Protein AF-A0ABD4RX19-F1 (afdb_monomer_lite)

Sequence (142 aa):
MKKYVKLSIFAEGFYSGATYEESLFLTEDIWNIIKTDIEKKEFFIYELDGKHSRCQCDFEVKEFTEKEIMEGKLVNCDDGDDLYFTVKEVMKNNGIKEVEEVIDAIDGEVSNLAKLYPFEDVTVTIRKKNKEKLMDFVRQLQ

Secondary structure (DSSP, 8-state):
--EEEEEEEEEE-TTT--EEEEEEEEEHHHHHHHHHHHTTPPPEEESTTSTT-EEEPEEEEEEEEHHHHHSS--PPPBS-SHHHHHHHHHHHHTT--SHHHHHHHHHHHHHHHHHSSPPP-------GGGHHHHHHHHHH--

Foldseek 3Di:
DWKKKKKKKKWAQPQPRQIAIAIAIDTPVLCVLQVVVVVPDWDWDAQSNHHGDITTIDIDMDMDDLVCLLVDPDDGGPRDCRVVVVSLVSCVVSVNPPSVVNRVVRVVVSVVSNVVNDDDDDDDDDDPVCVVVVVVVVVVVD

Radius of gyration: 18.89 Å; chains: 1; bounding box: 45×27×56 Å

Structure (mmCIF, N/CA/C/O backbone):
data_AF-A0ABD4RX19-F1
#
_entry.id   AF-A0ABD4RX19-F1
#
loop_
_atom_site.group_PDB
_atom_site.id
_atom_site.type_symbol
_atom_site.label_atom_id
_atom_site.label_alt_id
_atom_site.label_comp_id
_atom_site.label_asym_id
_atom_site.label_entity_id
_atom_site.label_seq_id
_atom_site.pdbx_PDB_ins_code
_atom_site.Cartn_x
_atom_site.Cartn_y
_atom_site.Cartn_z
_atom_site.occupancy
_atom_site.B_iso_or_equiv
_atom_site.auth_seq_id
_atom_site.auth_comp_id
_atom_site.auth_asym_id
_atom_site.auth_atom_id
_atom_site.pdbx_PDB_model_num
ATOM 1 N N . MET A 1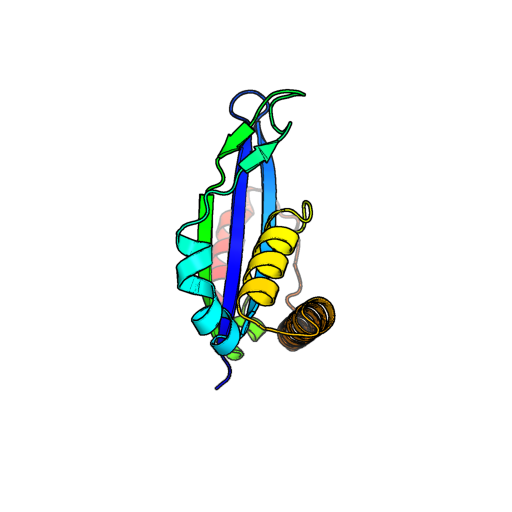 1 ? -13.976 -12.828 -9.487 1.00 65.25 1 MET A N 1
ATOM 2 C CA . MET A 1 1 ? -14.136 -11.824 -8.419 1.00 65.25 1 MET A CA 1
ATOM 3 C C . MET A 1 1 ? -12.831 -11.068 -8.378 1.00 65.25 1 MET A C 1
ATOM 5 O O . MET A 1 1 ? -11.800 -11.735 -8.365 1.00 65.25 1 MET A O 1
ATOM 9 N N . LYS A 1 2 ? -12.866 -9.744 -8.525 1.00 84.56 2 LYS A N 1
ATOM 10 C CA . LYS A 1 2 ? -11.639 -8.958 -8.643 1.00 84.56 2 LYS A CA 1
ATOM 11 C C . LYS A 1 2 ? -10.909 -8.966 -7.303 1.00 84.56 2 LYS A C 1
ATOM 13 O O . LYS A 1 2 ? -11.543 -8.973 -6.244 1.00 84.56 2 LYS A O 1
ATOM 18 N N . LYS A 1 3 ? -9.587 -9.035 -7.372 1.00 93.06 3 LYS A N 1
ATOM 19 C CA . LYS A 1 3 ? -8.708 -8.998 -6.213 1.00 93.06 3 LYS A CA 1
ATOM 20 C C . LYS A 1 3 ? -7.782 -7.804 -6.312 1.00 93.06 3 LYS A C 1
ATOM 22 O O . LYS A 1 3 ? -7.311 -7.451 -7.398 1.00 93.06 3 LYS A O 1
ATOM 27 N N . TYR A 1 4 ? -7.504 -7.248 -5.150 1.00 95.19 4 TYR A N 1
ATOM 28 C CA . TYR A 1 4 ? -6.593 -6.142 -4.964 1.00 95.19 4 TYR A CA 1
ATOM 29 C C . TYR A 1 4 ? -5.472 -6.572 -4.039 1.00 95.19 4 TYR A C 1
ATOM 31 O O . TYR A 1 4 ? -5.640 -7.441 -3.184 1.00 95.19 4 TYR A O 1
ATOM 39 N N . VAL A 1 5 ? -4.324 -5.945 -4.220 1.00 96.12 5 VAL A N 1
ATOM 40 C CA . VAL A 1 5 ? -3.134 -6.173 -3.420 1.00 96.12 5 VAL A CA 1
ATOM 41 C C . VAL A 1 5 ? -2.757 -4.838 -2.808 1.00 96.12 5 VAL A C 1
ATOM 43 O O . VAL A 1 5 ? -2.473 -3.890 -3.537 1.00 96.12 5 VAL A O 1
ATOM 46 N N . LYS A 1 6 ? -2.793 -4.758 -1.479 1.00 95.50 6 LYS A N 1
ATOM 47 C CA . LYS A 1 6 ? -2.268 -3.622 -0.730 1.00 95.50 6 LYS A CA 1
ATOM 48 C C . LYS A 1 6 ? -0.786 -3.856 -0.491 1.00 95.50 6 LYS A C 1
ATOM 50 O O . LYS A 1 6 ? -0.407 -4.889 0.066 1.00 95.50 6 LYS A O 1
ATOM 55 N N . LEU A 1 7 ? 0.022 -2.894 -0.904 1.00 95.88 7 LEU A N 1
ATOM 56 C CA . LEU A 1 7 ? 1.431 -2.802 -0.558 1.00 95.88 7 LEU A CA 1
ATOM 57 C C . LEU A 1 7 ? 1.568 -1.737 0.523 1.00 95.88 7 LEU A C 1
ATOM 59 O O . LEU A 1 7 ? 0.980 -0.665 0.390 1.00 95.88 7 LEU A O 1
ATOM 63 N N . SER A 1 8 ? 2.329 -2.032 1.568 1.00 95.44 8 SER A N 1
ATOM 64 C CA . SER A 1 8 ? 2.563 -1.124 2.686 1.00 95.44 8 SER A CA 1
ATOM 65 C C . SER A 1 8 ? 4.042 -1.098 3.040 1.00 95.44 8 SER A C 1
ATOM 67 O O . SER A 1 8 ? 4.682 -2.150 3.090 1.00 95.44 8 SER A O 1
ATOM 69 N N . ILE A 1 9 ? 4.567 0.092 3.317 1.00 95.94 9 ILE A N 1
ATOM 70 C CA . ILE A 1 9 ? 5.852 0.263 3.992 1.00 95.94 9 ILE A CA 1
ATOM 71 C C . ILE A 1 9 ? 5.645 0.973 5.319 1.00 95.94 9 ILE A C 1
ATOM 73 O O . ILE A 1 9 ? 4.839 1.894 5.418 1.00 95.94 9 ILE A O 1
ATOM 77 N N . PHE A 1 10 ? 6.394 0.545 6.326 1.00 95.81 10 PHE A N 1
ATOM 78 C CA . PHE A 1 10 ? 6.435 1.186 7.632 1.00 95.81 10 PHE A CA 1
ATOM 79 C C . PHE A 1 10 ? 7.883 1.369 8.072 1.00 95.81 10 PHE A C 1
ATOM 81 O O . PHE A 1 10 ? 8.697 0.460 7.924 1.00 95.81 10 PHE A O 1
ATOM 88 N N . ALA A 1 11 ? 8.214 2.526 8.632 1.00 94.56 11 ALA A N 1
ATOM 89 C CA . ALA A 1 11 ? 9.494 2.767 9.279 1.00 94.56 11 ALA A CA 1
ATOM 90 C C . ALA A 1 11 ? 9.293 3.526 10.591 1.00 94.56 11 ALA A C 1
ATOM 92 O O . ALA A 1 11 ? 8.443 4.408 10.692 1.00 94.56 11 ALA A O 1
ATOM 93 N N . GLU A 1 12 ? 10.129 3.220 11.581 1.00 94.25 12 GLU A N 1
ATOM 94 C CA . GLU A 1 12 ? 10.199 3.954 12.841 1.00 94.25 12 GLU A CA 1
ATOM 95 C C . GLU A 1 12 ? 11.641 4.407 13.090 1.00 94.25 12 GLU A C 1
ATOM 97 O O . GLU A 1 12 ? 12.598 3.638 12.964 1.00 94.25 12 GLU A O 1
ATOM 102 N N . GLY A 1 13 ? 11.801 5.683 13.422 1.00 91.06 13 GLY A N 1
ATOM 103 C CA . GLY A 1 13 ? 13.047 6.255 13.890 1.00 91.06 13 GLY A CA 1
ATOM 104 C C . GLY A 1 13 ? 13.389 5.718 15.276 1.00 91.06 13 GLY A C 1
ATOM 105 O O . GLY A 1 13 ? 12.644 5.914 16.233 1.00 91.06 13 GLY A O 1
ATOM 106 N N . PHE A 1 14 ? 14.544 5.073 15.403 1.00 86.75 14 PHE A N 1
ATOM 107 C CA . PHE A 1 14 ? 15.026 4.483 16.645 1.00 86.75 14 PHE A CA 1
ATOM 108 C C . PHE A 1 14 ? 15.179 5.504 17.783 1.00 86.75 14 PHE A C 1
ATOM 110 O O . PHE A 1 14 ? 14.896 5.190 18.940 1.00 86.75 14 PHE A O 1
ATOM 117 N N . TYR A 1 15 ? 15.660 6.714 17.483 1.00 87.12 15 TYR A N 1
ATOM 118 C CA . TYR A 1 15 ? 15.916 7.737 18.506 1.00 87.12 15 TYR A CA 1
ATOM 119 C C . TYR A 1 15 ? 14.766 8.722 18.677 1.00 87.12 15 TYR A C 1
ATOM 121 O O . TYR A 1 15 ? 14.509 9.182 19.791 1.00 87.12 15 TYR A O 1
ATOM 129 N N . SER A 1 16 ? 14.114 9.089 17.579 1.00 88.12 16 SER A N 1
ATOM 130 C CA . SER A 1 16 ? 13.031 10.069 17.573 1.00 88.12 16 SER A CA 1
ATOM 131 C C . SER A 1 16 ? 11.673 9.459 17.921 1.00 88.12 16 SER A C 1
ATOM 133 O O . SER A 1 16 ? 10.800 10.186 18.397 1.00 88.12 16 SER A O 1
ATOM 135 N N . GLY A 1 17 ? 11.481 8.156 17.677 1.00 89.06 17 GLY A N 1
ATOM 136 C CA . GLY A 1 17 ? 10.163 7.517 17.670 1.00 89.06 17 GLY A CA 1
ATOM 137 C C . GLY A 1 17 ? 9.244 8.052 16.565 1.00 89.06 17 GLY A C 1
ATOM 138 O O . GLY A 1 17 ? 8.036 7.826 16.612 1.00 89.06 17 GLY A O 1
ATOM 139 N N . ALA A 1 18 ? 9.779 8.820 15.606 1.00 91.31 18 ALA A N 1
ATOM 140 C CA . ALA A 1 18 ? 9.016 9.280 14.457 1.00 91.31 18 ALA A CA 1
ATOM 141 C C . ALA A 1 18 ? 8.657 8.076 13.589 1.00 91.31 18 ALA A C 1
ATOM 143 O O . ALA A 1 18 ? 9.479 7.188 13.387 1.00 91.31 18 ALA A O 1
ATOM 144 N N . THR A 1 19 ? 7.434 8.050 13.081 1.00 93.44 19 THR A N 1
ATOM 145 C CA . THR A 1 19 ? 6.949 6.965 12.229 1.00 93.44 19 THR A CA 1
ATOM 146 C C . THR A 1 19 ? 6.694 7.487 10.828 1.00 93.44 19 THR A C 1
ATOM 148 O O . THR A 1 19 ? 6.484 8.685 10.635 1.00 93.44 19 THR A O 1
ATOM 151 N N . TYR A 1 20 ? 6.779 6.578 9.870 1.00 92.75 20 TYR A N 1
ATOM 152 C CA . TYR A 1 20 ? 6.405 6.791 8.486 1.00 92.75 20 TYR A CA 1
ATOM 153 C C . TYR A 1 20 ? 5.641 5.561 8.013 1.00 92.75 20 TYR A C 1
ATOM 155 O O . TYR A 1 20 ? 6.149 4.442 8.142 1.00 92.75 20 TYR A O 1
ATOM 163 N N . GLU A 1 21 ? 4.455 5.761 7.456 1.00 94.25 21 GLU A N 1
ATOM 164 C CA . GLU A 1 21 ? 3.664 4.715 6.823 1.00 94.25 21 GLU A CA 1
ATOM 165 C C . GLU A 1 21 ? 3.122 5.190 5.471 1.00 94.25 21 GLU A C 1
ATOM 167 O O . GLU A 1 21 ? 2.453 6.217 5.361 1.00 94.25 21 GLU A O 1
ATOM 172 N N . GLU A 1 22 ? 3.363 4.395 4.436 1.00 94.50 22 GLU A N 1
ATOM 173 C CA . GLU A 1 22 ? 2.784 4.610 3.113 1.00 94.50 22 GLU A CA 1
ATOM 174 C C . GLU A 1 22 ? 2.157 3.310 2.627 1.00 94.50 22 GLU A C 1
ATOM 176 O O . GLU A 1 22 ? 2.662 2.208 2.876 1.00 94.50 22 GLU A O 1
ATOM 181 N N . SER A 1 23 ? 1.038 3.425 1.922 1.00 94.62 23 SER A N 1
ATOM 182 C CA . SER A 1 23 ? 0.400 2.276 1.310 1.00 94.62 23 SER A CA 1
ATOM 183 C C . SER A 1 23 ? -0.306 2.603 0.010 1.00 94.62 23 SER A C 1
ATOM 185 O O . SER A 1 23 ? -0.914 3.659 -0.124 1.00 94.62 23 SER A O 1
ATOM 187 N N . LEU A 1 24 ? -0.309 1.638 -0.905 1.00 94.31 24 LEU A N 1
ATOM 188 C CA . LEU A 1 24 ? -1.013 1.744 -2.177 1.00 94.31 24 LEU A CA 1
ATOM 189 C C . LEU A 1 24 ? -1.677 0.428 -2.563 1.00 94.31 24 LEU A C 1
ATOM 191 O O . LEU A 1 24 ? -1.261 -0.656 -2.145 1.00 94.31 24 LEU A O 1
ATOM 195 N N . PHE A 1 25 ? -2.697 0.530 -3.408 1.00 94.94 25 PHE A N 1
ATOM 196 C CA . PHE A 1 25 ? -3.394 -0.622 -3.961 1.00 94.94 25 PHE A CA 1
ATOM 197 C C . PHE A 1 25 ? -3.018 -0.867 -5.415 1.00 94.94 25 PHE A C 1
ATOM 199 O O . PHE A 1 25 ? -2.905 0.053 -6.220 1.00 94.94 25 PHE A O 1
ATOM 206 N N . LEU A 1 26 ? -2.905 -2.145 -5.761 1.00 96.12 26 LEU A N 1
ATOM 207 C CA . LEU A 1 26 ? -2.782 -2.641 -7.124 1.00 96.12 26 LEU A CA 1
ATOM 208 C C . LEU A 1 26 ? -3.867 -3.680 -7.392 1.00 96.12 26 LEU A C 1
ATOM 210 O O . LEU A 1 26 ? -4.433 -4.265 -6.468 1.00 96.12 26 LEU A O 1
ATOM 214 N N . THR A 1 27 ? -4.127 -3.969 -8.662 1.00 96.12 27 THR A N 1
ATOM 215 C CA . THR A 1 27 ? -4.852 -5.191 -9.024 1.00 96.12 27 THR A CA 1
ATOM 216 C C . THR A 1 27 ? -3.927 -6.406 -8.931 1.00 96.12 27 THR A C 1
ATOM 218 O O . THR A 1 27 ? -2.708 -6.288 -9.085 1.00 96.12 27 THR A O 1
ATOM 221 N N . GLU A 1 28 ? -4.502 -7.593 -8.725 1.00 96.12 28 GLU A N 1
ATOM 222 C CA . GLU A 1 28 ? -3.751 -8.861 -8.735 1.00 96.12 28 GLU A CA 1
ATOM 223 C C . GLU A 1 28 ? -2.952 -9.057 -10.040 1.00 96.12 28 GLU A C 1
ATOM 225 O O . GLU A 1 28 ? -1.824 -9.551 -10.010 1.00 96.12 28 GLU A O 1
ATOM 230 N N . ASP A 1 29 ? -3.489 -8.610 -11.179 1.00 95.81 29 ASP A N 1
ATOM 231 C CA . ASP A 1 29 ? -2.815 -8.697 -12.479 1.00 95.81 29 ASP A CA 1
ATOM 232 C C . ASP A 1 29 ? -1.530 -7.861 -12.520 1.00 95.81 29 ASP A C 1
ATOM 234 O O . ASP A 1 29 ? -0.477 -8.361 -12.920 1.00 95.81 29 ASP A O 1
ATOM 238 N N . ILE A 1 30 ? -1.588 -6.604 -12.063 1.00 96.75 30 ILE A N 1
ATOM 239 C CA . ILE A 1 30 ? -0.413 -5.724 -12.015 1.00 96.75 30 ILE A CA 1
ATOM 240 C C . ILE A 1 30 ? 0.600 -6.261 -11.011 1.00 96.75 30 ILE A C 1
ATOM 242 O O . ILE A 1 30 ? 1.789 -6.335 -11.326 1.00 96.75 30 ILE A O 1
ATOM 246 N N . TRP A 1 31 ? 0.138 -6.685 -9.832 1.00 97.44 31 TRP A N 1
ATOM 247 C CA . TRP A 1 31 ? 1.011 -7.272 -8.822 1.00 97.44 31 TRP A CA 1
ATOM 248 C C . TRP A 1 31 ? 1.782 -8.471 -9.375 1.00 97.44 31 TRP A C 1
ATOM 250 O O . TRP A 1 31 ? 3.000 -8.545 -9.233 1.00 97.44 31 TRP A O 1
ATOM 260 N N . ASN A 1 32 ? 1.114 -9.377 -10.090 1.00 97.19 32 ASN A N 1
ATOM 261 C CA . ASN A 1 32 ? 1.764 -10.549 -10.671 1.00 97.19 32 ASN A CA 1
ATOM 262 C C . ASN A 1 32 ? 2.857 -10.219 -11.693 1.00 97.19 32 ASN A C 1
ATOM 264 O O . ASN A 1 32 ? 3.790 -11.013 -11.833 1.00 97.19 32 ASN A O 1
ATOM 268 N N . ILE A 1 33 ? 2.760 -9.074 -12.370 1.00 97.50 33 ILE A N 1
ATOM 269 C CA . ILE A 1 33 ? 3.790 -8.588 -13.292 1.00 97.50 33 ILE A CA 1
ATOM 270 C C . ILE A 1 33 ? 5.009 -8.091 -12.508 1.00 97.50 33 ILE A C 1
ATOM 272 O O . ILE A 1 33 ? 6.132 -8.474 -12.823 1.00 97.50 33 ILE A O 1
ATOM 276 N N . ILE A 1 34 ? 4.799 -7.267 -11.477 1.00 97.12 34 ILE A N 1
ATOM 277 C CA . ILE A 1 34 ? 5.890 -6.526 -10.824 1.00 97.12 34 ILE A CA 1
ATOM 278 C C . ILE A 1 34 ? 6.467 -7.194 -9.568 1.00 97.12 34 ILE A C 1
ATOM 280 O O . ILE A 1 34 ? 7.542 -6.800 -9.111 1.00 97.12 34 ILE A O 1
ATOM 284 N N . LYS A 1 35 ? 5.784 -8.196 -8.996 1.00 96.75 35 LYS A N 1
ATOM 285 C CA . LYS A 1 35 ? 6.102 -8.762 -7.671 1.00 96.75 35 LYS A CA 1
ATOM 286 C C . LYS A 1 35 ? 7.557 -9.176 -7.507 1.00 96.75 35 LYS A C 1
ATOM 288 O O . LYS A 1 35 ? 8.178 -8.850 -6.508 1.00 96.75 35 LYS A O 1
ATOM 293 N N . THR A 1 36 ? 8.125 -9.826 -8.521 1.00 96.06 36 THR A N 1
ATOM 294 C CA . THR A 1 36 ? 9.487 -10.378 -8.451 1.00 96.06 36 THR A CA 1
ATOM 295 C C . THR A 1 36 ? 10.544 -9.279 -8.327 1.00 96.06 36 THR A C 1
ATOM 297 O O . THR A 1 36 ? 11.613 -9.515 -7.764 1.00 96.06 36 THR A O 1
ATOM 300 N N . ASP A 1 37 ? 10.270 -8.096 -8.874 1.00 96.44 37 ASP A N 1
ATOM 301 C CA . ASP A 1 37 ? 11.180 -6.955 -8.818 1.00 96.44 37 ASP A CA 1
ATOM 302 C C . ASP A 1 37 ? 10.977 -6.149 -7.534 1.00 96.44 37 ASP A C 1
ATOM 304 O O . ASP A 1 37 ? 11.956 -5.698 -6.942 1.00 96.44 37 ASP A O 1
ATOM 308 N N . ILE A 1 38 ? 9.729 -6.020 -7.072 1.00 94.69 38 ILE A N 1
ATOM 309 C CA . ILE A 1 38 ? 9.396 -5.349 -5.809 1.00 94.69 38 ILE A CA 1
ATOM 310 C C . ILE A 1 38 ? 9.904 -6.137 -4.599 1.00 94.69 38 ILE A C 1
ATOM 312 O O . ILE A 1 38 ? 10.539 -5.553 -3.732 1.00 94.69 38 ILE A O 1
ATOM 316 N N . GLU A 1 39 ? 9.718 -7.457 -4.556 1.00 92.94 39 GLU A N 1
ATOM 317 C CA . GLU A 1 39 ? 10.166 -8.306 -3.436 1.00 92.94 39 GLU A CA 1
ATOM 318 C C . GLU A 1 39 ? 11.694 -8.321 -3.253 1.00 92.94 39 GLU A C 1
ATOM 320 O O . GLU A 1 39 ? 12.193 -8.715 -2.202 1.00 92.94 39 GLU A O 1
ATOM 325 N N . LYS A 1 40 ? 12.456 -7.896 -4.269 1.00 93.00 40 LYS A N 1
ATOM 326 C CA . LYS A 1 40 ? 13.920 -7.762 -4.200 1.00 93.00 40 LYS A CA 1
ATOM 327 C C . LYS A 1 40 ? 14.380 -6.370 -3.772 1.00 93.00 40 LYS A C 1
ATOM 329 O O . LYS A 1 40 ? 15.582 -6.168 -3.597 1.00 93.00 40 LYS A O 1
ATOM 334 N N . LYS A 1 41 ? 13.472 -5.396 -3.687 1.00 92.50 41 LYS A N 1
ATOM 335 C CA . LYS A 1 41 ? 13.798 -4.031 -3.278 1.00 92.50 41 LYS A CA 1
ATOM 336 C C . LYS A 1 41 ? 13.862 -3.965 -1.760 1.00 92.50 41 LYS A C 1
ATOM 338 O O . LYS A 1 41 ? 13.041 -4.533 -1.051 1.00 92.50 41 LYS A O 1
ATOM 343 N N . GLU A 1 42 ? 14.837 -3.214 -1.280 1.00 93.19 42 GLU A N 1
ATOM 344 C CA . GLU A 1 42 ? 14.874 -2.763 0.102 1.00 93.19 42 GLU A CA 1
ATOM 345 C C . GLU A 1 42 ? 14.371 -1.321 0.136 1.00 93.19 42 GLU A C 1
ATOM 347 O O . GLU A 1 42 ? 14.856 -0.469 -0.616 1.00 93.19 42 GLU A O 1
ATOM 352 N N . PHE A 1 43 ? 13.399 -1.055 1.003 1.00 93.12 43 PHE A N 1
ATOM 353 C CA . PHE A 1 43 ? 12.812 0.267 1.183 1.00 93.12 43 PHE A CA 1
ATOM 354 C C . PHE A 1 43 ? 13.486 0.979 2.351 1.00 93.12 43 PHE A C 1
ATOM 356 O O . PHE A 1 43 ? 13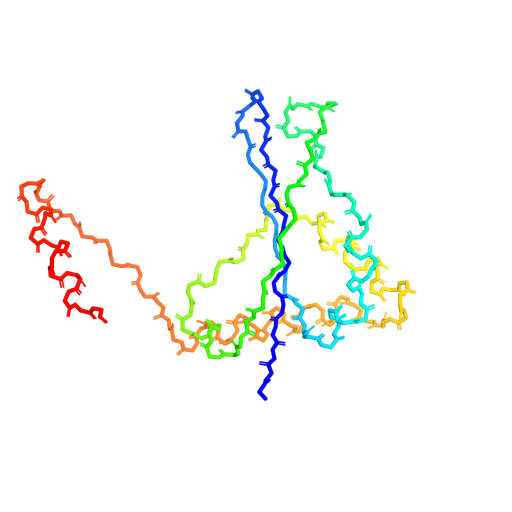.796 0.365 3.376 1.00 93.12 43 PHE A O 1
ATOM 363 N N . PHE A 1 44 ? 13.747 2.272 2.178 1.00 91.81 44 PHE A N 1
ATOM 364 C CA . PHE A 1 44 ? 14.375 3.088 3.205 1.00 91.81 44 PHE A CA 1
ATOM 365 C C . PHE A 1 44 ? 13.809 4.499 3.197 1.00 91.81 44 PHE A C 1
ATOM 367 O O . PHE A 1 44 ? 13.777 5.125 2.141 1.00 91.81 44 PHE A O 1
ATOM 374 N N . ILE A 1 45 ? 13.497 5.018 4.383 1.00 92.19 45 ILE A N 1
ATOM 375 C CA . ILE A 1 45 ? 13.109 6.416 4.582 1.00 92.19 45 ILE A CA 1
ATOM 376 C C . ILE A 1 45 ? 14.299 7.192 5.125 1.00 92.19 45 ILE A C 1
ATOM 378 O O . ILE A 1 45 ? 14.973 6.770 6.072 1.00 92.19 45 ILE A O 1
ATOM 382 N N . TYR A 1 46 ? 14.574 8.332 4.502 1.00 90.44 46 TYR A N 1
ATOM 383 C CA . TYR A 1 46 ? 15.639 9.230 4.921 1.00 90.44 46 TYR A CA 1
ATOM 384 C C . TYR A 1 46 ? 15.115 10.265 5.910 1.00 90.44 46 TYR A C 1
ATOM 386 O O . TYR A 1 46 ? 13.951 10.640 5.901 1.00 90.44 46 TYR A O 1
ATOM 394 N N . GLU A 1 47 ? 16.013 10.743 6.761 1.00 90.56 47 GLU A N 1
ATOM 395 C CA . GLU A 1 47 ? 15.777 11.866 7.671 1.00 90.56 47 GLU A CA 1
ATOM 396 C C . GLU A 1 47 ? 14.769 11.640 8.815 1.00 90.56 47 GLU A C 1
ATOM 398 O O . GLU A 1 47 ? 14.610 12.534 9.647 1.00 90.56 47 GLU A O 1
ATOM 403 N N . LEU A 1 48 ? 14.194 10.439 8.947 1.00 89.75 48 LEU A N 1
ATOM 404 C CA . LEU A 1 48 ? 13.225 10.094 9.999 1.00 89.75 48 LEU A CA 1
ATOM 405 C C . LEU A 1 48 ? 13.788 10.262 11.425 1.00 89.75 48 LEU A C 1
ATOM 407 O O . LEU A 1 48 ? 13.098 10.727 12.323 1.00 89.75 48 LEU A O 1
ATOM 411 N N . ASP A 1 49 ? 15.075 9.972 11.616 1.00 89.06 49 ASP A N 1
ATOM 412 C CA . ASP A 1 49 ? 15.827 10.120 12.872 1.00 89.06 49 ASP A CA 1
ATOM 413 C C . ASP A 1 49 ? 16.805 11.315 12.853 1.00 89.06 49 ASP A C 1
ATOM 415 O O . ASP A 1 49 ? 17.761 11.396 13.630 1.00 89.06 49 ASP A O 1
ATOM 419 N N . GLY A 1 50 ? 16.586 12.261 11.934 1.00 86.31 50 GLY A N 1
ATOM 420 C CA . GLY A 1 50 ? 17.421 13.441 11.714 1.00 86.31 50 GLY A CA 1
ATOM 421 C C . GLY A 1 50 ? 18.155 13.417 10.373 1.00 86.31 50 GLY A C 1
ATOM 422 O O . GLY A 1 50 ? 18.287 12.377 9.744 1.00 86.31 50 GLY A O 1
ATOM 423 N N . LYS A 1 51 ? 18.685 14.570 9.954 1.00 85.12 51 LYS A N 1
ATOM 424 C CA . LYS A 1 51 ? 19.134 14.932 8.586 1.00 85.12 51 LYS A CA 1
ATOM 425 C C . LYS A 1 51 ? 20.013 13.937 7.794 1.00 85.12 51 LYS A C 1
ATOM 427 O O . LYS A 1 51 ? 20.158 14.065 6.586 1.00 85.12 51 LYS A O 1
ATOM 432 N N . HIS A 1 52 ? 20.660 12.976 8.445 1.00 86.31 52 HIS A N 1
ATOM 433 C CA . HIS A 1 52 ? 21.508 11.972 7.779 1.00 86.31 52 HIS A CA 1
ATOM 434 C C . HIS A 1 52 ? 21.160 10.535 8.177 1.00 86.31 52 HIS A C 1
ATOM 436 O O . HIS A 1 52 ? 21.933 9.612 7.924 1.00 86.31 52 HIS A O 1
ATOM 442 N N . SER A 1 53 ? 20.016 10.353 8.830 1.00 88.69 53 SER A N 1
ATOM 443 C CA . SER A 1 53 ? 19.490 9.044 9.182 1.00 88.69 53 SER A CA 1
ATOM 444 C C . SER A 1 53 ? 18.857 8.375 7.969 1.00 88.69 53 SER A C 1
ATOM 446 O O . SER A 1 53 ? 18.399 9.027 7.026 1.00 88.69 53 SER A O 1
ATOM 448 N N . ARG A 1 54 ? 18.864 7.048 8.014 1.00 90.19 54 ARG A N 1
ATOM 449 C CA . ARG A 1 54 ? 18.217 6.177 7.048 1.00 90.19 54 ARG A CA 1
ATOM 450 C C . ARG A 1 54 ? 17.611 5.029 7.835 1.00 90.19 54 ARG A C 1
ATOM 452 O O . ARG A 1 54 ? 18.355 4.239 8.416 1.00 90.19 54 ARG A O 1
ATOM 459 N N . CYS A 1 55 ? 16.291 4.959 7.860 1.00 91.56 55 CYS A N 1
ATOM 460 C CA . CYS A 1 55 ? 15.561 3.882 8.510 1.00 91.56 55 CYS A CA 1
ATOM 461 C C . CYS A 1 55 ? 15.164 2.862 7.449 1.00 91.56 55 CYS A C 1
ATOM 463 O O . CYS A 1 55 ? 14.635 3.232 6.404 1.00 91.56 55 CYS A O 1
ATOM 465 N N . GLN A 1 56 ? 15.467 1.591 7.696 1.00 93.50 56 GLN A N 1
ATOM 466 C CA . GLN A 1 56 ? 14.975 0.505 6.858 1.00 93.50 56 GLN A CA 1
ATOM 467 C C . GLN A 1 56 ? 13.485 0.314 7.129 1.00 93.50 56 GLN A C 1
ATOM 469 O O . GLN A 1 56 ? 13.075 0.333 8.289 1.00 93.50 56 GLN A O 1
ATOM 474 N N . CYS A 1 57 ? 12.698 0.146 6.072 1.00 94.12 57 CYS A N 1
ATOM 475 C CA . CYS A 1 57 ? 11.273 -0.104 6.205 1.00 94.12 57 CYS A CA 1
ATOM 476 C C . CYS A 1 57 ? 10.981 -1.597 6.332 1.00 94.12 57 CYS A C 1
ATOM 478 O O . CYS A 1 57 ? 11.602 -2.423 5.657 1.00 94.12 57 CYS A O 1
ATOM 480 N N . ASP A 1 58 ? 9.940 -1.906 7.092 1.00 95.56 58 ASP A N 1
ATOM 481 C CA . ASP A 1 58 ? 9.194 -3.143 6.950 1.00 95.56 58 ASP A CA 1
ATOM 482 C C . ASP A 1 58 ? 8.280 -3.027 5.728 1.00 95.56 58 ASP A C 1
ATOM 484 O O . ASP A 1 58 ? 7.566 -2.038 5.571 1.00 95.56 58 ASP A O 1
ATOM 488 N N . PHE A 1 59 ? 8.313 -4.032 4.853 1.00 95.81 59 PHE A N 1
ATOM 489 C CA . PHE A 1 59 ? 7.453 -4.117 3.675 1.00 95.81 59 PHE A CA 1
ATOM 490 C C . PHE A 1 59 ? 6.422 -5.227 3.867 1.00 95.81 59 PHE A C 1
ATOM 492 O O . PHE A 1 59 ? 6.776 -6.376 4.145 1.00 95.81 59 PHE A O 1
ATOM 499 N N . GLU A 1 60 ? 5.146 -4.894 3.700 1.00 95.69 60 GLU A N 1
ATOM 500 C CA . GLU A 1 60 ? 4.029 -5.821 3.849 1.00 95.69 60 GLU A CA 1
ATOM 501 C C . GLU A 1 60 ? 3.170 -5.862 2.580 1.00 95.69 60 GLU A C 1
ATOM 503 O O . GLU A 1 60 ? 2.883 -4.841 1.953 1.00 95.69 60 GLU A O 1
ATOM 508 N N . VAL A 1 61 ? 2.721 -7.069 2.231 1.00 95.62 61 VAL A N 1
ATOM 509 C CA . VAL A 1 61 ? 1.801 -7.325 1.122 1.00 95.62 61 VAL A CA 1
ATOM 510 C C . VAL A 1 61 ? 0.572 -8.047 1.657 1.00 95.62 61 VAL A C 1
ATOM 512 O O . VAL A 1 61 ? 0.691 -9.081 2.318 1.00 95.62 61 VAL A O 1
ATOM 515 N N . LYS A 1 62 ? -0.618 -7.526 1.350 1.00 94.94 62 LYS A N 1
ATOM 516 C CA . LYS A 1 62 ? -1.903 -8.129 1.732 1.00 94.94 62 LYS A CA 1
ATOM 517 C C . LYS A 1 62 ? -2.848 -8.195 0.538 1.00 94.94 62 LYS A C 1
ATOM 519 O O . LYS A 1 62 ? -3.027 -7.210 -0.171 1.00 94.94 62 LYS A O 1
ATOM 524 N N . GLU A 1 63 ? -3.480 -9.345 0.336 1.00 94.75 63 GLU A N 1
ATOM 525 C CA . GLU A 1 63 ? -4.527 -9.524 -0.674 1.00 94.75 63 GLU A CA 1
ATOM 526 C C . GLU A 1 63 ? -5.908 -9.240 -0.083 1.00 94.75 63 GLU A C 1
ATOM 528 O O . GLU A 1 63 ? -6.194 -9.624 1.051 1.00 94.75 63 GLU A O 1
ATOM 533 N N . PHE A 1 64 ? -6.774 -8.618 -0.880 1.00 92.88 64 PHE A N 1
ATOM 534 C CA . PHE A 1 64 ? -8.157 -8.327 -0.528 1.00 92.88 64 PHE A CA 1
ATOM 535 C C . PHE A 1 64 ? -9.092 -8.653 -1.692 1.00 92.88 64 PHE A C 1
ATOM 537 O O . PHE A 1 64 ? -8.831 -8.336 -2.856 1.00 92.88 64 PHE A O 1
ATOM 544 N N . THR A 1 65 ? -10.229 -9.254 -1.373 1.00 92.19 65 THR A N 1
ATOM 545 C CA . THR A 1 65 ? -11.388 -9.327 -2.264 1.00 92.19 65 THR A CA 1
ATOM 546 C C . THR A 1 65 ? -12.183 -8.022 -2.216 1.00 92.19 65 THR A C 1
ATOM 548 O O . THR A 1 65 ? -12.150 -7.304 -1.220 1.00 92.19 65 THR A O 1
ATOM 551 N N . GLU A 1 66 ? -12.977 -7.737 -3.252 1.00 90.44 66 GLU A N 1
ATOM 552 C CA . GLU A 1 66 ? -13.935 -6.612 -3.234 1.00 90.44 66 GLU A CA 1
ATOM 553 C C . GLU A 1 66 ? -14.809 -6.609 -1.972 1.00 90.44 66 GLU A C 1
ATOM 555 O O . GLU A 1 66 ? -15.066 -5.558 -1.391 1.00 90.44 66 GLU A O 1
ATOM 560 N N . LYS A 1 67 ? -15.246 -7.794 -1.525 1.00 88.19 67 LYS A N 1
ATOM 561 C CA . LYS A 1 67 ? -16.063 -7.945 -0.321 1.00 88.19 67 LYS A CA 1
ATOM 562 C C . LYS A 1 67 ? -15.311 -7.503 0.935 1.00 88.19 67 LYS A C 1
ATOM 564 O O . LYS A 1 67 ? -15.866 -6.753 1.724 1.00 88.19 67 LYS A O 1
ATOM 569 N N . GLU A 1 68 ? -14.059 -7.921 1.097 1.00 89.31 68 GLU A N 1
ATOM 570 C CA . GLU A 1 68 ? -13.226 -7.512 2.236 1.00 89.31 68 GLU A CA 1
ATOM 571 C C . GLU A 1 68 ? -12.885 -6.019 2.204 1.00 89.31 68 GLU A C 1
ATOM 573 O O . GLU A 1 68 ? -12.758 -5.411 3.261 1.00 89.31 68 GLU A O 1
ATOM 578 N N . ILE A 1 69 ? -12.780 -5.413 1.016 1.00 88.56 69 ILE A N 1
ATOM 579 C CA . ILE A 1 69 ? -12.620 -3.958 0.874 1.00 88.56 69 ILE A CA 1
ATOM 580 C C . ILE A 1 69 ? -13.875 -3.227 1.344 1.00 88.56 69 ILE A C 1
ATOM 582 O O . ILE A 1 69 ? -13.781 -2.257 2.089 1.00 88.56 69 ILE A O 1
ATOM 586 N N . MET A 1 70 ? -15.049 -3.697 0.921 1.00 85.94 70 MET A N 1
ATOM 587 C CA . MET A 1 70 ? -16.334 -3.125 1.321 1.00 85.94 70 MET A CA 1
ATOM 588 C C . MET A 1 70 ? -16.594 -3.289 2.825 1.00 85.94 70 MET A C 1
ATOM 590 O O . MET A 1 70 ? -17.061 -2.364 3.475 1.00 85.94 70 MET A O 1
ATOM 594 N N . GLU A 1 71 ? -16.299 -4.461 3.383 1.00 82.88 71 GLU A N 1
ATOM 595 C CA . GLU A 1 71 ? -16.559 -4.805 4.789 1.00 82.88 71 GLU A CA 1
ATOM 596 C C . GLU A 1 71 ? -15.404 -4.433 5.735 1.00 82.88 71 GLU A C 1
ATOM 598 O O . GLU A 1 71 ? -15.478 -4.691 6.937 1.00 82.88 71 GLU A O 1
ATOM 603 N N . GLY A 1 72 ? -14.316 -3.866 5.216 1.00 73.50 72 GLY A N 1
ATOM 604 C CA . GLY A 1 72 ? -13.117 -3.542 5.976 1.00 73.50 72 GLY A CA 1
ATOM 605 C C . GLY A 1 72 ? -12.998 -2.051 6.275 1.00 73.50 72 GLY A C 1
ATOM 606 O O . GLY A 1 72 ? -13.295 -1.204 5.437 1.00 73.50 72 GLY A O 1
ATOM 607 N N . LYS A 1 73 ? -12.455 -1.708 7.449 1.00 66.81 73 LYS A N 1
ATOM 608 C CA . LYS A 1 73 ? -11.930 -0.357 7.698 1.00 66.81 73 LYS A CA 1
ATOM 609 C C . LYS A 1 73 ? -10.556 -0.246 7.034 1.00 66.81 73 LYS A C 1
ATOM 611 O O . LYS A 1 73 ? -9.528 -0.408 7.689 1.00 66.81 73 LYS A O 1
ATOM 616 N N . LEU A 1 74 ? -10.539 -0.046 5.720 1.00 71.31 74 LEU A N 1
ATOM 617 C CA . LEU A 1 74 ? -9.300 0.193 4.989 1.00 71.31 74 LEU A CA 1
ATOM 618 C C . LEU A 1 74 ? -8.866 1.640 5.183 1.00 71.31 74 LEU A C 1
ATOM 620 O O . LEU A 1 74 ? -9.532 2.571 4.741 1.00 71.31 74 LEU A O 1
ATOM 624 N N . VAL A 1 75 ? -7.739 1.809 5.864 1.00 65.88 75 VAL A N 1
ATOM 625 C CA . VAL A 1 75 ? -7.036 3.085 5.958 1.00 65.88 75 VAL A CA 1
ATOM 626 C C . VAL A 1 75 ? -5.846 2.991 5.012 1.00 65.88 75 VAL A C 1
ATOM 628 O O . VAL A 1 75 ? -5.012 2.094 5.169 1.00 65.88 75 VAL A O 1
ATOM 631 N N . ASN A 1 76 ? -5.812 3.854 3.998 1.00 72.69 76 ASN A N 1
ATOM 632 C CA . ASN A 1 76 ? -4.567 4.155 3.305 1.00 72.69 76 ASN A CA 1
ATOM 633 C C . ASN A 1 76 ? -3.799 5.156 4.159 1.00 72.69 76 ASN A C 1
ATOM 635 O O . ASN A 1 76 ? -4.371 6.152 4.605 1.00 72.69 76 ASN A O 1
ATOM 639 N N . CYS A 1 77 ? -2.533 4.847 4.403 1.00 76.75 77 CYS A N 1
ATOM 640 C CA . CYS A 1 77 ? -1.584 5.778 4.989 1.00 76.75 77 CYS A CA 1
ATOM 641 C C . CYS A 1 77 ? -0.770 6.389 3.849 1.00 76.75 77 CYS A C 1
ATOM 643 O O . CYS A 1 77 ? -0.437 5.690 2.889 1.00 76.75 77 CYS A O 1
ATOM 645 N N . ASP A 1 78 ? -0.534 7.690 3.943 1.00 81.38 78 ASP A N 1
ATOM 646 C CA . ASP A 1 78 ? 0.069 8.515 2.897 1.00 81.38 78 ASP A CA 1
ATOM 647 C C . ASP A 1 78 ? 0.940 9.585 3.569 1.00 81.38 78 ASP A C 1
ATOM 649 O O . ASP A 1 78 ? 0.620 10.775 3.593 1.00 81.38 78 ASP A O 1
ATOM 653 N N . ASP A 1 79 ? 2.002 9.128 4.238 1.00 84.12 79 ASP A N 1
ATOM 654 C CA . ASP A 1 79 ? 2.991 10.021 4.849 1.00 84.12 79 ASP A CA 1
ATOM 655 C C . ASP A 1 79 ? 3.986 10.586 3.808 1.00 84.12 79 ASP A C 1
ATOM 657 O O . ASP A 1 79 ? 4.764 11.494 4.117 1.00 84.12 79 ASP A O 1
ATOM 661 N N . GLY A 1 80 ? 3.972 10.073 2.572 1.00 84.44 80 GLY A N 1
ATOM 662 C CA . GLY A 1 80 ? 4.782 10.530 1.443 1.00 84.44 80 GLY A CA 1
ATOM 663 C C . GLY A 1 80 ? 4.653 9.607 0.226 1.00 84.44 80 GLY A C 1
ATOM 664 O O . GLY A 1 80 ? 3.726 8.818 0.154 1.00 84.44 80 GLY A O 1
ATOM 665 N N . ASP A 1 81 ? 5.624 9.681 -0.693 1.00 90.44 81 ASP A N 1
ATOM 666 C CA . ASP A 1 81 ? 5.503 9.092 -2.040 1.00 90.44 81 ASP A CA 1
ATOM 667 C C . ASP A 1 81 ? 6.594 8.045 -2.388 1.00 90.44 81 ASP A C 1
ATOM 669 O O . ASP A 1 81 ? 6.793 7.709 -3.563 1.00 90.44 81 ASP A O 1
ATOM 673 N N . ASP A 1 82 ? 7.395 7.580 -1.423 1.00 91.62 82 ASP A N 1
ATOM 674 C CA . ASP A 1 82 ? 8.578 6.744 -1.694 1.00 91.62 82 ASP A CA 1
ATOM 675 C C . ASP A 1 82 ? 8.199 5.365 -2.275 1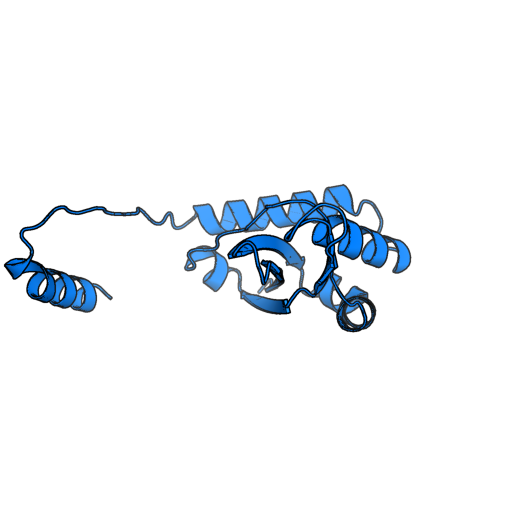.00 91.62 82 ASP A C 1
ATOM 677 O O . ASP A 1 82 ? 8.815 4.878 -3.242 1.00 91.62 82 ASP A O 1
ATOM 681 N N . LEU A 1 83 ? 7.161 4.731 -1.727 1.00 94.50 83 LEU A N 1
ATOM 682 C CA . LEU A 1 83 ? 6.600 3.482 -2.233 1.00 94.50 83 LEU A CA 1
ATOM 683 C C . LEU A 1 83 ? 5.914 3.713 -3.584 1.00 94.50 83 LEU A C 1
ATOM 685 O O . LEU A 1 83 ? 6.158 2.934 -4.513 1.00 94.50 83 LEU A O 1
ATOM 689 N N . TYR A 1 84 ? 5.133 4.788 -3.731 1.00 94.56 84 TYR A N 1
ATOM 690 C CA . TYR A 1 84 ? 4.503 5.186 -4.989 1.00 94.56 84 TYR A CA 1
ATOM 691 C C . TYR A 1 84 ? 5.535 5.313 -6.113 1.00 94.56 84 TYR A C 1
ATOM 693 O O . TYR A 1 84 ? 5.391 4.673 -7.160 1.00 94.56 84 TYR A O 1
ATOM 701 N N . PHE A 1 85 ? 6.614 6.076 -5.907 1.00 94.50 85 PHE A N 1
ATOM 702 C CA . PHE A 1 85 ? 7.650 6.262 -6.924 1.00 94.50 85 PHE A CA 1
ATOM 703 C C . PHE A 1 85 ? 8.377 4.959 -7.252 1.00 94.50 85 PHE A C 1
ATOM 705 O O . PHE A 1 85 ? 8.636 4.689 -8.429 1.00 94.50 85 PHE A O 1
ATOM 712 N N . THR A 1 86 ? 8.653 4.128 -6.245 1.00 94.88 86 THR A N 1
ATOM 713 C CA . THR A 1 86 ? 9.305 2.830 -6.451 1.00 94.88 86 THR A CA 1
ATOM 714 C C . THR A 1 86 ? 8.431 1.891 -7.280 1.00 94.88 86 THR A C 1
ATOM 716 O O . THR A 1 86 ? 8.895 1.328 -8.274 1.00 94.88 86 THR A O 1
ATOM 719 N N . VAL A 1 87 ? 7.154 1.737 -6.920 1.00 95.50 87 VAL A N 1
ATOM 720 C CA . VAL A 1 87 ? 6.206 0.892 -7.662 1.00 95.50 87 VAL A CA 1
ATOM 721 C C . VAL A 1 87 ? 6.011 1.417 -9.075 1.00 95.50 87 VAL A C 1
ATOM 723 O O . VAL A 1 87 ? 6.082 0.650 -10.036 1.00 95.50 87 VAL A O 1
ATOM 726 N N . LYS A 1 88 ? 5.864 2.732 -9.220 1.00 95.50 88 LYS A N 1
ATOM 727 C CA . LYS A 1 88 ? 5.744 3.398 -10.512 1.00 95.50 88 LYS A CA 1
ATOM 728 C C . LYS A 1 88 ? 6.935 3.118 -11.425 1.00 95.50 88 LYS A C 1
ATOM 730 O O . LYS A 1 88 ? 6.742 2.808 -12.601 1.00 95.50 88 LYS A O 1
ATOM 735 N N . GLU A 1 89 ? 8.158 3.208 -10.908 1.00 96.38 89 GLU A N 1
ATOM 736 C CA . GLU A 1 89 ? 9.370 2.889 -11.668 1.00 96.38 89 GLU A CA 1
ATOM 737 C C . GLU A 1 89 ? 9.367 1.423 -12.124 1.00 96.38 89 GLU A C 1
ATOM 739 O O . GLU A 1 89 ? 9.595 1.135 -13.301 1.00 96.38 89 GLU A O 1
ATOM 744 N N . VAL A 1 90 ? 9.043 0.492 -11.222 1.00 97.12 90 VAL A N 1
ATOM 745 C CA . VAL A 1 90 ? 9.012 -0.942 -11.542 1.00 97.12 90 VAL A CA 1
ATOM 746 C C . VAL A 1 90 ? 7.928 -1.270 -12.572 1.00 97.12 90 VAL A C 1
ATOM 748 O O . VAL A 1 90 ? 8.188 -2.038 -13.502 1.00 97.12 90 VAL A O 1
ATOM 751 N N . MET A 1 91 ? 6.745 -0.662 -12.472 1.00 97.31 91 MET A N 1
ATOM 752 C CA . MET A 1 91 ? 5.675 -0.806 -13.464 1.00 97.31 91 MET A CA 1
ATOM 753 C C . MET A 1 91 ? 6.126 -0.323 -14.848 1.00 97.31 91 MET A C 1
ATOM 755 O O . MET A 1 91 ? 5.952 -1.044 -15.835 1.00 97.31 91 MET A O 1
ATOM 759 N N . LYS A 1 92 ? 6.772 0.850 -14.926 1.00 96.81 92 LYS A N 1
ATOM 760 C CA . LYS A 1 92 ? 7.315 1.388 -16.187 1.00 96.81 92 LYS A CA 1
ATOM 761 C C . LYS A 1 92 ? 8.396 0.478 -16.774 1.00 96.81 92 LYS A C 1
ATOM 763 O O . LYS A 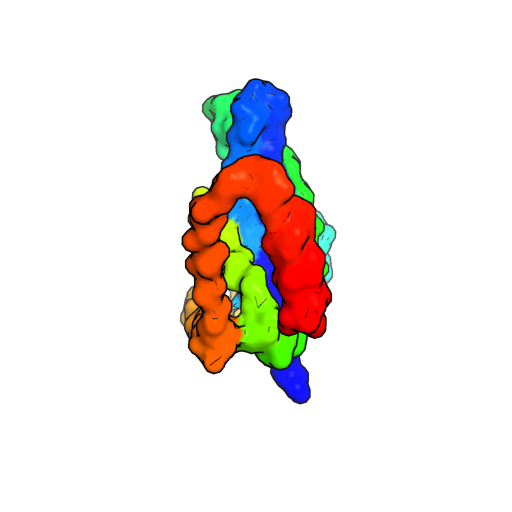1 92 ? 8.368 0.197 -17.972 1.00 96.81 92 LYS A O 1
ATOM 768 N N . ASN A 1 93 ? 9.302 -0.034 -15.941 1.00 97.00 93 ASN A N 1
ATOM 769 C CA . ASN A 1 93 ? 10.363 -0.955 -16.363 1.00 97.00 93 ASN A CA 1
ATOM 770 C C . ASN A 1 93 ? 9.812 -2.293 -16.883 1.00 97.00 93 ASN A C 1
ATOM 772 O O . ASN A 1 93 ? 10.398 -2.888 -17.786 1.00 97.00 93 ASN A O 1
ATOM 776 N N . ASN A 1 94 ? 8.653 -2.721 -16.379 1.00 96.62 94 ASN A N 1
ATOM 777 C CA . ASN A 1 94 ? 7.924 -3.895 -16.859 1.00 96.62 94 ASN A CA 1
ATOM 778 C C . ASN A 1 94 ? 6.976 -3.597 -18.040 1.00 96.62 94 ASN A C 1
ATOM 780 O O . ASN A 1 94 ? 6.178 -4.445 -18.438 1.00 96.62 94 ASN A O 1
ATOM 784 N N . GLY A 1 95 ? 7.071 -2.407 -18.642 1.00 95.81 95 GLY A N 1
ATOM 785 C CA . GLY A 1 95 ? 6.355 -2.051 -19.867 1.00 95.81 95 GLY A CA 1
ATOM 786 C C . GLY A 1 95 ? 4.897 -1.633 -19.669 1.00 95.81 95 GLY A C 1
ATOM 787 O O . GLY A 1 95 ? 4.178 -1.478 -20.661 1.00 95.81 95 GLY A O 1
ATOM 788 N N . ILE A 1 96 ? 4.457 -1.421 -18.425 1.00 95.69 96 ILE A N 1
ATOM 789 C CA . ILE A 1 96 ? 3.142 -0.843 -18.137 1.00 95.69 96 ILE A CA 1
ATOM 790 C C . ILE A 1 96 ? 3.181 0.640 -18.526 1.00 95.69 96 ILE A C 1
ATOM 792 O O . ILE A 1 96 ? 4.108 1.374 -18.179 1.00 95.69 96 ILE A O 1
ATOM 796 N N . LYS A 1 97 ? 2.185 1.066 -19.302 1.00 95.44 97 LYS A N 1
ATOM 797 C CA . LYS A 1 97 ? 2.022 2.450 -19.767 1.00 95.44 97 LYS A CA 1
ATOM 798 C C . LYS A 1 97 ? 0.978 3.155 -18.916 1.00 95.44 97 LYS A C 1
ATOM 800 O O . LYS A 1 97 ? 0.159 2.475 -18.310 1.00 95.44 97 LYS A O 1
ATOM 805 N N . GLU A 1 98 ? 1.010 4.489 -18.922 1.00 95.69 98 GLU A N 1
ATOM 806 C CA . GLU A 1 98 ? 0.001 5.312 -18.227 1.00 95.69 98 GLU A CA 1
ATOM 807 C C . GLU A 1 98 ? -0.109 4.911 -16.744 1.00 95.69 98 GLU A C 1
ATOM 809 O O . GLU A 1 98 ? -1.181 4.683 -16.199 1.00 95.69 98 GLU A O 1
ATOM 814 N N . VAL A 1 99 ? 1.054 4.695 -16.114 1.00 95.44 99 VAL A N 1
ATOM 815 C CA . VAL A 1 99 ? 1.155 4.099 -14.774 1.00 95.44 99 VAL A CA 1
ATOM 816 C C . VAL A 1 99 ? 0.459 4.965 -13.735 1.00 95.44 99 VAL A C 1
ATOM 818 O O . VAL A 1 99 ? -0.218 4.443 -12.858 1.00 95.44 99 VAL A O 1
ATOM 821 N N . GLU A 1 100 ? 0.618 6.277 -13.854 1.00 94.25 100 GLU A N 1
ATOM 822 C CA . GLU A 1 100 ? -0.047 7.263 -13.018 1.00 94.25 100 GLU A CA 1
ATOM 823 C C . GLU A 1 100 ? -1.574 7.137 -13.114 1.00 94.25 100 GLU A C 1
ATOM 825 O O . GLU A 1 100 ? -2.235 6.940 -12.099 1.00 94.25 100 GLU A O 1
ATOM 830 N N . GLU A 1 101 ? -2.124 7.126 -14.330 1.00 95.81 101 GLU A N 1
ATOM 831 C CA . GLU A 1 101 ? -3.563 6.985 -14.560 1.00 95.81 101 GLU A CA 1
ATOM 832 C C . GLU A 1 101 ? -4.101 5.632 -14.074 1.00 95.81 101 GLU A C 1
ATOM 834 O O . GLU A 1 101 ? -5.223 5.544 -13.573 1.00 95.81 101 GLU A O 1
ATOM 839 N N . VAL A 1 102 ? -3.303 4.570 -14.208 1.00 95.69 102 VAL A N 1
ATOM 840 C CA . VAL A 1 102 ? -3.645 3.232 -13.715 1.00 95.69 102 VAL A CA 1
ATOM 841 C C . VAL A 1 102 ? -3.716 3.207 -12.188 1.00 95.69 102 VAL A C 1
ATOM 843 O O . VAL A 1 102 ? -4.677 2.657 -11.649 1.00 95.69 102 VAL A O 1
ATOM 846 N N . ILE A 1 103 ? -2.734 3.787 -11.491 1.00 94.06 103 ILE A N 1
ATOM 847 C CA . ILE A 1 103 ? -2.726 3.846 -10.021 1.00 94.06 103 ILE A CA 1
ATOM 848 C C . ILE A 1 103 ? -3.910 4.682 -9.523 1.00 94.06 103 ILE A C 1
ATOM 850 O O . ILE A 1 103 ? -4.667 4.199 -8.682 1.00 94.06 103 ILE A O 1
ATOM 854 N N . ASP A 1 104 ? -4.140 5.864 -10.103 1.00 93.06 104 ASP A N 1
ATOM 855 C CA . ASP A 1 104 ? -5.257 6.744 -9.733 1.00 93.06 104 ASP A CA 1
ATOM 856 C C . ASP A 1 104 ? -6.619 6.064 -9.949 1.00 93.06 104 ASP A C 1
ATOM 858 O O . ASP A 1 104 ? -7.536 6.186 -9.132 1.00 93.06 104 ASP A O 1
ATOM 862 N N . ALA A 1 105 ? -6.767 5.309 -11.044 1.00 94.12 105 ALA A N 1
ATOM 863 C CA . ALA A 1 105 ? -7.990 4.563 -11.322 1.00 94.12 105 ALA A CA 1
ATOM 864 C C . ALA A 1 105 ? -8.237 3.450 -10.293 1.00 94.12 105 ALA A C 1
ATOM 866 O O . ALA A 1 105 ? -9.381 3.246 -9.878 1.00 94.12 105 ALA A O 1
ATOM 867 N N . ILE A 1 106 ? -7.185 2.738 -9.876 1.00 94.12 106 ILE A N 1
ATOM 868 C CA . ILE A 1 106 ? -7.281 1.682 -8.860 1.00 94.12 106 ILE A CA 1
ATOM 869 C C . ILE A 1 106 ? -7.616 2.287 -7.499 1.00 94.12 106 ILE A C 1
ATOM 871 O O . ILE A 1 106 ? -8.531 1.796 -6.838 1.00 94.12 106 ILE A O 1
ATOM 875 N N . ASP A 1 107 ? -6.937 3.363 -7.100 1.00 90.94 107 ASP A N 1
ATOM 876 C CA . ASP A 1 107 ? -7.217 4.043 -5.835 1.00 90.94 107 ASP A CA 1
ATOM 877 C C . ASP A 1 107 ? -8.653 4.587 -5.793 1.00 90.94 107 ASP A C 1
ATOM 879 O O . ASP A 1 107 ? -9.384 4.366 -4.824 1.00 90.94 107 ASP A O 1
ATOM 883 N N . GLY A 1 108 ? -9.119 5.193 -6.890 1.00 90.38 108 GLY A N 1
ATOM 884 C CA . GLY A 1 108 ? -10.500 5.648 -7.027 1.00 90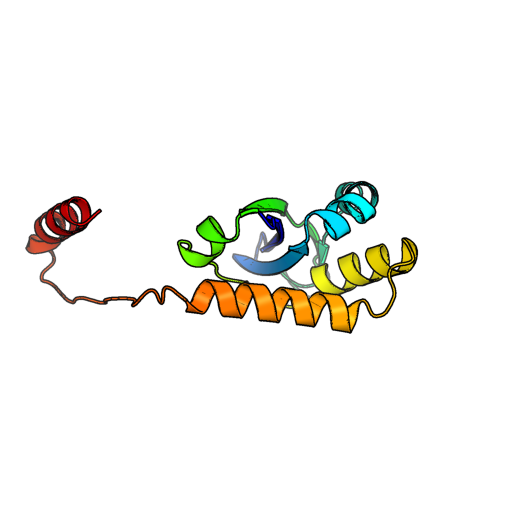.38 108 GLY A CA 1
ATOM 885 C C . GLY A 1 108 ? -11.518 4.508 -6.918 1.00 90.38 108 GLY A C 1
ATOM 886 O O . GLY A 1 108 ? -12.551 4.656 -6.260 1.00 90.38 108 GLY A O 1
ATOM 887 N N . GLU A 1 109 ? -11.243 3.356 -7.528 1.00 91.44 109 GLU A N 1
ATOM 888 C CA . GLU A 1 109 ? -12.106 2.176 -7.444 1.00 91.44 109 GLU A CA 1
ATOM 889 C C . GLU A 1 109 ? -12.161 1.604 -6.020 1.00 91.44 109 GLU A C 1
ATOM 891 O O . GLU A 1 109 ? -13.257 1.401 -5.492 1.00 91.44 109 GLU A O 1
ATOM 896 N N . VAL A 1 110 ? -11.009 1.415 -5.369 1.00 90.12 110 VAL A N 1
ATOM 897 C CA . VAL A 1 110 ? -10.922 0.926 -3.982 1.00 90.12 110 VAL A CA 1
ATOM 898 C C . VAL A 1 110 ? -11.609 1.897 -3.022 1.00 90.12 110 VAL A C 1
ATOM 900 O O . VAL A 1 110 ? -12.426 1.478 -2.200 1.00 90.12 110 VAL A O 1
ATOM 903 N N . SER A 1 111 ? -11.366 3.199 -3.177 1.00 87.50 111 SER A N 1
ATOM 904 C CA . SER A 1 111 ? -12.029 4.253 -2.406 1.00 87.50 111 SER A CA 1
ATOM 905 C C . SER A 1 111 ? -13.547 4.237 -2.574 1.00 87.50 111 SER A C 1
ATOM 907 O O . SER A 1 111 ? -14.284 4.492 -1.619 1.00 87.50 111 SER A O 1
ATOM 909 N N . ASN A 1 112 ? -14.045 3.949 -3.777 1.00 88.06 112 ASN A N 1
ATOM 910 C CA . ASN A 1 112 ? -15.480 3.839 -4.024 1.00 88.06 112 ASN A CA 1
ATOM 911 C C . ASN A 1 112 ? -16.071 2.581 -3.385 1.00 88.06 112 ASN A C 1
ATOM 913 O O . ASN A 1 112 ? -17.138 2.669 -2.780 1.00 88.06 112 ASN A O 1
ATOM 917 N N . LEU A 1 113 ? -15.376 1.443 -3.461 1.00 87.69 113 LEU A N 1
ATOM 918 C CA . LEU A 1 113 ? -15.789 0.204 -2.798 1.00 87.69 113 LEU A CA 1
ATOM 919 C C . LEU A 1 113 ? -15.864 0.385 -1.276 1.00 87.69 113 LEU A C 1
ATOM 921 O O . LEU A 1 113 ? -16.888 0.063 -0.676 1.00 87.69 113 LEU A O 1
ATOM 925 N N . ALA A 1 114 ? -14.842 0.984 -0.661 1.00 83.94 114 ALA A N 1
ATOM 926 C CA . ALA A 1 114 ? -14.807 1.241 0.780 1.00 83.94 114 ALA A CA 1
ATOM 927 C C . ALA A 1 114 ? -15.949 2.164 1.260 1.00 83.94 114 ALA A C 1
ATOM 929 O O . ALA A 1 114 ? -16.401 2.070 2.399 1.00 83.94 114 ALA A O 1
ATOM 930 N N . LYS A 1 115 ? -16.466 3.045 0.391 1.00 79.88 115 LYS A N 1
ATOM 931 C CA . LYS A 1 115 ? -17.591 3.944 0.707 1.00 79.88 115 LYS A CA 1
ATOM 932 C C . LYS A 1 115 ? -18.968 3.279 0.632 1.0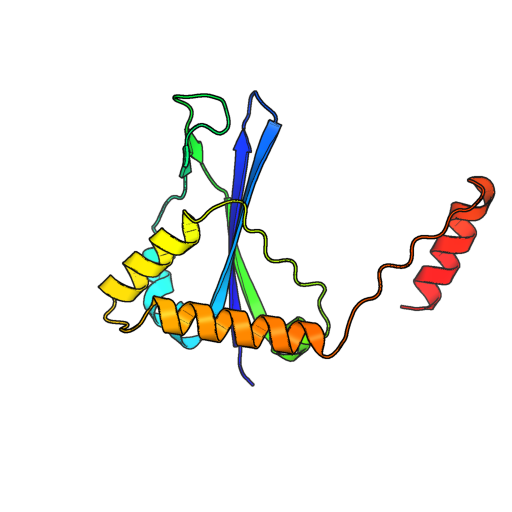0 79.88 115 LYS A C 1
ATOM 934 O O . LYS A 1 115 ? -19.931 3.879 1.108 1.00 79.88 115 LYS A O 1
ATOM 939 N N . LEU A 1 116 ? -19.099 2.090 0.034 1.00 76.38 116 LEU A N 1
ATOM 940 C CA . LEU A 1 116 ? -20.404 1.429 -0.135 1.00 76.38 116 LEU A CA 1
ATOM 941 C C . LEU A 1 116 ? -21.009 0.951 1.191 1.00 76.38 116 LEU A C 1
ATOM 943 O O . LEU A 1 116 ? -22.232 0.912 1.318 1.00 76.38 116 LEU A O 1
ATOM 947 N N . TYR A 1 117 ? -20.171 0.640 2.179 1.00 69.38 117 TYR A N 1
ATOM 948 C CA . TYR A 1 117 ? -20.582 0.286 3.537 1.00 69.38 117 TYR A CA 1
ATOM 949 C C . TYR A 1 117 ? -19.881 1.222 4.525 1.00 69.38 117 TYR A C 1
ATOM 951 O O . TYR A 1 117 ? -18.876 0.852 5.129 1.00 69.38 117 TYR A O 1
ATOM 959 N N . PRO A 1 118 ? -20.364 2.468 4.667 1.00 63.84 118 PRO A N 1
ATOM 960 C CA . PRO A 1 118 ? -19.694 3.450 5.500 1.00 63.84 118 PRO A CA 1
ATOM 961 C C . PRO A 1 118 ? -19.670 2.983 6.959 1.00 63.84 118 PRO A C 1
ATOM 963 O O . PRO A 1 118 ? -20.708 2.703 7.560 1.00 63.84 118 PRO A O 1
ATOM 966 N N . PHE A 1 119 ? -18.471 2.929 7.534 1.00 67.75 119 PHE A N 1
ATOM 967 C CA . PHE A 1 119 ? -18.288 2.791 8.972 1.00 67.75 119 PHE A CA 1
ATOM 968 C C . PHE A 1 119 ? -18.518 4.148 9.634 1.00 67.75 119 PHE A C 1
ATOM 970 O O . PHE A 1 119 ? -17.879 5.134 9.269 1.00 67.75 119 PHE A O 1
ATOM 977 N N . GLU A 1 120 ? -19.397 4.201 10.631 1.00 69.75 120 GLU A N 1
ATOM 978 C CA . GLU A 1 120 ? -19.514 5.367 11.504 1.00 69.75 120 GLU A CA 1
ATOM 979 C C . GLU A 1 120 ? -18.740 5.119 12.800 1.00 69.75 120 GLU A C 1
ATOM 981 O O . GLU A 1 120 ? -19.042 4.200 13.566 1.00 69.75 120 GLU A O 1
ATOM 986 N N . ASP A 1 121 ? -17.736 5.955 13.063 1.00 75.38 121 ASP A N 1
ATOM 987 C CA . ASP A 1 121 ? -17.028 5.934 14.339 1.00 75.38 121 ASP A CA 1
ATOM 988 C C . ASP A 1 121 ? -17.926 6.545 15.429 1.00 75.38 121 ASP A C 1
ATOM 990 O O . ASP A 1 121 ? -18.129 7.758 15.509 1.00 75.38 121 ASP A O 1
ATOM 994 N N . VAL A 1 122 ? -18.463 5.697 16.309 1.00 78.88 122 VAL A N 1
ATOM 995 C CA . VAL A 1 122 ? -19.279 6.132 17.450 1.00 78.88 122 VAL A CA 1
ATOM 996 C C . VAL A 1 122 ? -18.395 6.326 18.679 1.00 78.88 122 VAL A C 1
ATOM 998 O O . VAL A 1 122 ? -17.949 5.368 19.311 1.00 78.88 122 VAL A O 1
ATOM 1001 N N . THR A 1 123 ? -18.184 7.583 19.073 1.00 85.75 123 THR A N 1
ATOM 1002 C CA . THR A 1 123 ? -17.530 7.913 20.348 1.00 85.75 123 THR A CA 1
ATOM 1003 C C . THR A 1 123 ? -18.569 8.121 21.445 1.00 85.75 123 THR A C 1
ATOM 1005 O O . THR A 1 123 ? -19.440 8.982 21.338 1.00 85.75 123 THR A O 1
ATOM 1008 N N . VAL A 1 124 ? -18.456 7.369 22.541 1.00 85.88 124 VAL A N 1
ATOM 1009 C CA . VAL A 1 124 ? -19.342 7.486 23.709 1.00 85.88 124 VAL A CA 1
ATOM 1010 C C . VAL A 1 124 ? -18.561 7.772 24.984 1.00 85.88 124 VAL A C 1
ATOM 1012 O O . VAL A 1 124 ? -17.659 7.032 25.375 1.00 85.88 124 VAL A O 1
ATOM 1015 N N . THR A 1 125 ? -18.967 8.828 25.687 1.00 91.69 125 THR A N 1
ATOM 1016 C CA . THR A 1 125 ? -18.401 9.196 26.987 1.00 91.69 125 THR A CA 1
ATOM 1017 C C . THR A 1 125 ? -19.199 8.545 28.105 1.00 91.69 125 THR A C 1
ATOM 1019 O O . THR A 1 125 ? -20.384 8.816 28.294 1.00 91.69 125 THR A O 1
ATOM 1022 N N . ILE A 1 126 ? -18.535 7.708 28.898 1.00 93.12 126 ILE A N 1
ATOM 1023 C CA . ILE A 1 126 ? -19.148 6.989 30.016 1.00 93.12 126 ILE A CA 1
ATOM 1024 C C . ILE A 1 126 ? -18.335 7.154 31.299 1.00 93.12 126 ILE A C 1
ATOM 1026 O O . ILE A 1 126 ? -17.138 7.437 31.288 1.00 93.12 126 ILE A O 1
ATOM 1030 N N . ARG A 1 127 ? -18.975 6.909 32.447 1.00 93.25 127 ARG A N 1
ATOM 1031 C CA . ARG A 1 127 ? -18.244 6.757 33.713 1.00 93.25 127 ARG A CA 1
ATOM 1032 C C . ARG A 1 127 ? -17.398 5.484 33.657 1.00 93.25 127 ARG A C 1
ATOM 1034 O O . ARG A 1 127 ? -17.918 4.438 33.279 1.00 93.25 127 ARG A O 1
ATOM 1041 N N . LYS A 1 128 ? -16.151 5.538 34.144 1.00 92.81 128 LYS A N 1
ATOM 1042 C CA . LYS A 1 128 ? -15.190 4.410 34.138 1.00 92.81 128 LYS A CA 1
ATOM 1043 C C . LYS A 1 128 ? -15.785 3.080 34.624 1.00 92.81 128 LYS A C 1
ATOM 1045 O O . LYS A 1 128 ? -15.529 2.047 34.020 1.00 92.81 128 LYS A O 1
ATOM 1050 N N . LYS A 1 129 ? -16.633 3.111 35.662 1.00 95.75 129 LYS A N 1
ATOM 1051 C CA . LYS A 1 129 ? -17.302 1.917 36.217 1.00 95.75 129 LYS A CA 1
ATOM 1052 C C . LYS A 1 129 ? -18.218 1.172 35.232 1.00 95.75 129 LYS A C 1
ATOM 1054 O O . LYS A 1 129 ? -18.541 0.020 35.474 1.00 95.75 129 LYS A O 1
ATOM 1059 N N . ASN A 1 130 ? -18.648 1.822 34.149 1.00 94.94 130 ASN A N 1
ATOM 1060 C CA . ASN A 1 130 ? -19.534 1.241 33.141 1.00 94.94 130 ASN A CA 1
ATOM 1061 C C . ASN A 1 130 ? -18.768 0.677 31.930 1.00 94.94 130 ASN A C 1
ATOM 1063 O O . ASN A 1 130 ? -19.413 0.189 31.006 1.00 94.94 130 ASN A O 1
ATOM 1067 N N . LYS A 1 131 ? -17.425 0.758 31.908 1.00 92.88 131 LYS A N 1
ATOM 1068 C CA . LYS A 1 131 ? -16.608 0.346 30.755 1.00 92.88 131 LYS A CA 1
ATOM 1069 C C . LYS A 1 131 ? -16.862 -1.107 30.368 1.00 92.88 131 LYS A C 1
ATOM 1071 O O . LYS A 1 131 ? -17.171 -1.360 29.214 1.00 92.88 131 LYS A O 1
ATOM 1076 N N . GLU A 1 132 ? -16.783 -2.037 31.318 1.00 94.38 132 GLU A N 1
ATOM 1077 C CA . GLU A 1 132 ? -16.970 -3.462 31.006 1.00 94.38 132 GLU A CA 1
ATOM 1078 C C . GLU A 1 132 ? -18.373 -3.761 30.488 1.00 94.38 132 GLU A C 1
ATOM 1080 O O . GLU A 1 132 ? -18.514 -4.399 29.454 1.00 94.38 132 GLU A O 1
ATOM 1085 N N . LYS A 1 133 ? -19.403 -3.177 31.110 1.00 93.75 133 LYS A N 1
ATOM 1086 C CA . LYS A 1 133 ? -20.790 -3.344 30.663 1.00 93.75 133 LYS A CA 1
ATOM 1087 C C . LYS A 1 133 ? -21.016 -2.849 29.227 1.00 93.75 133 LYS A C 1
ATOM 1089 O O . LYS A 1 133 ? -21.783 -3.462 28.493 1.00 93.75 133 LYS A O 1
ATOM 1094 N N . LEU A 1 134 ? -20.373 -1.743 28.831 1.00 91.50 134 LEU A N 1
ATOM 1095 C CA . LEU A 1 134 ? -20.420 -1.258 27.448 1.00 91.50 134 LEU A CA 1
ATOM 1096 C C . LEU A 1 134 ? -19.684 -2.215 26.504 1.00 91.50 134 LEU A C 1
ATOM 1098 O O . LEU A 1 134 ? -20.223 -2.545 25.456 1.00 91.50 134 LEU A O 1
ATOM 1102 N N . MET A 1 135 ? -18.489 -2.683 26.874 1.00 91.06 135 MET A N 1
ATOM 1103 C CA . MET A 1 135 ? -17.725 -3.616 26.039 1.00 91.06 135 MET A CA 1
ATOM 1104 C C . MET A 1 135 ? -18.459 -4.945 25.836 1.00 91.06 135 MET A C 1
ATOM 1106 O O . MET A 1 135 ? -18.439 -5.478 24.733 1.00 91.06 135 MET A O 1
ATOM 1110 N N . ASP A 1 136 ? -19.136 -5.460 26.862 1.00 94.19 136 ASP A N 1
ATOM 1111 C CA . ASP A 1 136 ? -19.942 -6.678 26.746 1.00 94.19 136 ASP A CA 1
ATOM 1112 C C . ASP A 1 136 ? -21.142 -6.485 25.818 1.00 94.19 136 ASP A C 1
ATOM 1114 O O . ASP A 1 136 ? -21.431 -7.361 25.010 1.00 94.19 136 ASP A O 1
ATOM 1118 N N . PHE A 1 137 ? -21.803 -5.326 25.883 1.00 91.69 137 PHE A N 1
ATOM 1119 C CA . PHE A 1 137 ? -22.863 -4.977 24.937 1.00 91.69 137 PHE A CA 1
ATOM 1120 C C . PHE A 1 137 ? -22.330 -4.875 23.502 1.00 91.69 137 PHE A C 1
ATOM 1122 O O . PHE A 1 137 ? -22.915 -5.456 22.597 1.00 91.69 137 PHE A O 1
ATOM 1129 N N . VAL A 1 138 ? -21.196 -4.197 23.293 1.00 88.56 138 VAL A N 1
ATOM 1130 C CA . VAL A 1 138 ? -20.567 -4.065 21.968 1.00 88.56 138 VAL A CA 1
ATOM 1131 C C . VAL A 1 138 ? -20.217 -5.434 21.382 1.00 88.56 138 VAL A C 1
ATOM 1133 O O . VAL A 1 138 ? -20.507 -5.681 20.219 1.00 88.56 138 VAL A O 1
ATOM 1136 N N . ARG A 1 139 ? -19.670 -6.353 22.187 1.00 87.12 139 ARG A N 1
ATOM 1137 C CA . ARG A 1 139 ? -19.358 -7.728 21.754 1.00 87.12 139 ARG A CA 1
ATOM 1138 C C . ARG A 1 139 ? -20.588 -8.543 21.354 1.00 87.12 139 ARG A C 1
ATOM 1140 O O . ARG A 1 139 ? -20.440 -9.488 20.598 1.00 87.12 139 ARG A O 1
ATOM 1147 N N . GLN A 1 140 ? -21.773 -8.222 21.877 1.00 91.69 140 GLN A N 1
ATOM 1148 C CA . GLN A 1 140 ? -23.029 -8.887 21.500 1.00 91.69 140 GLN A CA 1
ATOM 1149 C C . GLN A 1 140 ? -23.614 -8.362 20.183 1.00 91.69 140 GLN A C 1
ATOM 1151 O O . GLN A 1 140 ? -24.528 -8.981 19.646 1.00 91.69 140 GLN A O 1
ATOM 1156 N N . LEU A 1 141 ? -23.143 -7.207 19.700 1.00 79.69 141 LEU A N 1
ATOM 1157 C CA . LEU A 1 141 ? -23.554 -6.627 18.418 1.00 79.69 141 LEU A CA 1
ATOM 1158 C C . LEU A 1 141 ? -22.712 -7.133 17.234 1.00 79.69 141 LEU A C 1
ATOM 1160 O O . LEU A 1 141 ? -23.057 -6.823 16.095 1.00 79.69 141 LEU A O 1
ATOM 1164 N N . GLN A 1 142 ? -21.617 -7.850 17.509 1.00 60.69 142 GLN A N 1
ATOM 1165 C CA . GLN A 1 142 ? -20.728 -8.482 16.526 1.00 60.69 142 GLN A CA 1
ATOM 1166 C C . GLN A 1 142 ? -21.168 -9.921 16.254 1.00 60.69 142 GLN A C 1
ATOM 1168 O O . GLN A 1 142 ? -21.066 -10.338 15.081 1.00 60.69 142 GLN A O 1
#

pLDDT: mean 90.04, std 7.95, range [60.69, 97.5]